Protein AF-D1BWN7-F1 (afdb_monomer)

pLDDT: mean 76.47, std 13.33, range [32.0, 95.62]

Sequence (151 aa):
MTTSIPQPQSDTEIALRGTQQQRADHLRKHGPAAVRADLEHLKRTLQHQRTIKAGWVADGVWTTTQYNAWVGRQATVELHVDNWLHDLAAVYDPATAVLADAIHRYLEDADASDDILEDALDESTIPLGDRPAITVRDAIAQGLLPHTQGR

Nearest PDB structures (foldseek):
  6vme-assembly2_F  TM=9.614E-01  e=7.779E+00  Homo sapiens
  2f6m-assembly1_A  TM=9.053E-01  e=7.779E+00  Saccharomyces cerevisiae

Solvent-accessible surface area (backbone atoms only — not comparable to full-atom values): 8706 Å² total; per-residue (Å²): 136,86,80,77,76,79,72,84,74,50,72,67,56,53,29,66,75,45,52,74,66,45,38,53,53,48,37,73,74,61,35,66,70,55,52,48,55,51,46,54,50,48,52,53,50,54,54,48,52,52,53,54,52,51,49,32,38,78,73,63,77,34,53,69,67,58,48,51,58,49,49,62,63,44,52,61,54,54,52,50,46,52,50,51,51,49,52,44,48,76,75,57,36,62,28,59,50,45,36,49,51,28,51,49,50,49,72,74,34,93,82,51,59,70,61,49,49,51,53,20,29,61,72,11,55,45,78,56,80,97,46,80,62,42,30,47,52,55,32,46,76,71,64,73,43,94,74,80,82,82,131

Secondary structure (DSSP, 8-state):
------PPPPHHHHHHTS-HHHHHHHHHHH-HHHHHHHHHHHHHHHHHHHHHHHHHHHTTSS-HHHHHHHHHHHHHHHHHHHHHHHHHHHHH-HHHHHHHHHHHHHHH-TT--THHHHHHHHH-EEEETTEEEEEHHHHHHTT-S--PPP-

Foldseek 3Di:
DDPPPPDPQDLLLVLLPDDPVSVVVVCVVQNLVRSLVVLVVVLVVLVVVLVVVVVCCVVVVDPPVRSVVVVVVCVVSNVSSVVVNVVSCVPPQVLVVQQVVLVVCPVVDVPDDPVSNVVSQQVRWDDPDPDDTHGNVVCVVVVVDDDDDDD

Structure (mmCIF, N/CA/C/O backbone):
data_AF-D1BWN7-F1
#
_entry.id   AF-D1BWN7-F1
#
loop_
_atom_site.group_PDB
_atom_site.id
_atom_site.type_symbol
_atom_site.label_atom_id
_atom_site.label_alt_id
_atom_site.label_comp_id
_atom_site.label_asym_id
_atom_site.label_entity_id
_atom_site.label_seq_id
_atom_site.pdbx_PDB_ins_code
_atom_site.Cartn_x
_atom_site.Cartn_y
_atom_site.Cartn_z
_atom_site.occupancy
_atom_site.B_iso_or_equiv
_atom_site.auth_seq_id
_atom_site.auth_comp_id
_atom_site.auth_asym_id
_atom_site.auth_atom_id
_atom_site.pdbx_PDB_model_num
ATOM 1 N N . MET A 1 1 ? -8.013 7.458 33.093 1.00 32.81 1 MET A N 1
ATOM 2 C CA . MET A 1 1 ? -6.846 8.097 32.448 1.00 32.81 1 MET A CA 1
ATOM 3 C C . MET A 1 1 ? -6.382 7.175 31.330 1.00 32.81 1 MET A C 1
ATOM 5 O O . MET A 1 1 ? -5.806 6.140 31.621 1.00 32.81 1 MET A O 1
ATOM 9 N N . THR A 1 2 ? -6.728 7.458 30.073 1.00 34.34 2 THR A N 1
ATOM 10 C CA . THR A 1 2 ? -6.255 6.675 28.917 1.00 34.34 2 THR A CA 1
ATOM 11 C C . THR A 1 2 ? -4.915 7.233 28.470 1.00 34.34 2 THR A C 1
ATOM 13 O O . THR A 1 2 ? -4.856 8.272 27.814 1.00 34.34 2 THR A O 1
ATOM 16 N N . THR A 1 3 ? -3.839 6.558 28.857 1.00 32.00 3 THR A N 1
ATOM 17 C CA . THR A 1 3 ? -2.487 6.826 28.368 1.00 32.00 3 THR A CA 1
ATOM 18 C C . THR A 1 3 ? -2.452 6.443 26.891 1.00 32.00 3 THR A C 1
ATOM 20 O O . THR A 1 3 ? -2.327 5.274 26.537 1.00 32.00 3 THR A O 1
ATOM 23 N N . SER A 1 4 ? -2.662 7.421 26.012 1.00 34.00 4 SER A N 1
ATOM 24 C CA . SER A 1 4 ? -2.472 7.245 24.576 1.00 34.00 4 SER A CA 1
ATOM 25 C C . SER A 1 4 ? -0.970 7.107 24.350 1.00 34.00 4 SER A C 1
ATOM 27 O O . SER A 1 4 ? -0.272 8.113 24.297 1.00 34.00 4 SER A O 1
ATOM 29 N N . ILE A 1 5 ? -0.458 5.876 24.304 1.00 36.03 5 ILE A N 1
ATOM 30 C CA . ILE A 1 5 ? 0.926 5.616 23.901 1.00 36.03 5 ILE A CA 1
ATOM 31 C C . ILE A 1 5 ? 1.015 6.073 22.438 1.00 36.03 5 ILE A C 1
ATOM 33 O O . ILE A 1 5 ? 0.316 5.495 21.599 1.00 36.03 5 ILE A O 1
ATOM 37 N N . PRO A 1 6 ? 1.779 7.132 22.112 1.00 38.19 6 PRO A N 1
ATOM 38 C CA . PRO A 1 6 ? 2.006 7.486 20.724 1.00 38.19 6 PRO A CA 1
ATOM 39 C C . PRO A 1 6 ? 2.760 6.314 20.104 1.00 38.19 6 PRO A C 1
ATOM 41 O O . PRO A 1 6 ? 3.879 6.010 20.518 1.00 38.19 6 PRO A O 1
ATOM 44 N N . GLN A 1 7 ? 2.125 5.601 19.174 1.00 50.59 7 GLN A N 1
ATOM 45 C CA . GLN A 1 7 ? 2.849 4.603 18.402 1.00 50.59 7 GLN A CA 1
ATOM 46 C C . GLN A 1 7 ? 3.953 5.333 17.632 1.00 50.59 7 GLN A C 1
ATOM 48 O O . GLN A 1 7 ? 3.660 6.365 17.018 1.00 50.59 7 GLN A O 1
ATOM 53 N N . PRO A 1 8 ? 5.205 4.849 17.690 1.00 50.12 8 PRO A N 1
ATOM 54 C CA . PRO A 1 8 ? 6.265 5.403 16.867 1.00 50.12 8 PRO A CA 1
ATOM 55 C C . PRO A 1 8 ? 5.825 5.299 15.406 1.00 50.12 8 PRO A C 1
ATOM 57 O O . PRO A 1 8 ? 5.507 4.213 14.923 1.00 50.12 8 PRO A O 1
ATOM 60 N N . GLN A 1 9 ? 5.729 6.448 14.742 1.00 64.69 9 GLN A N 1
ATOM 61 C CA . GLN A 1 9 ? 5.378 6.515 13.329 1.00 64.69 9 GLN A CA 1
ATOM 62 C C . GLN A 1 9 ? 6.559 5.983 12.529 1.00 64.69 9 GLN A C 1
ATOM 64 O O . GLN A 1 9 ? 7.694 6.395 12.763 1.00 64.69 9 GLN A O 1
ATOM 69 N N . SER A 1 10 ? 6.297 5.057 11.609 1.00 72.31 10 SER A N 1
ATOM 70 C CA . SER A 1 10 ? 7.340 4.595 10.689 1.00 72.31 10 SER A CA 1
ATOM 71 C C . SER A 1 10 ? 7.759 5.730 9.748 1.00 72.31 10 SER A C 1
ATOM 73 O O . SER A 1 10 ? 6.940 6.587 9.409 1.00 72.31 10 SER A O 1
ATOM 75 N N . ASP A 1 11 ? 9.005 5.719 9.270 1.00 76.75 11 ASP A N 1
ATOM 76 C CA . ASP A 1 11 ? 9.490 6.686 8.271 1.00 76.75 11 ASP A CA 1
ATOM 77 C C . ASP A 1 11 ? 8.587 6.709 7.022 1.00 76.75 11 ASP A C 1
ATOM 79 O O . ASP A 1 11 ? 8.285 7.772 6.477 1.00 76.75 11 ASP A O 1
ATOM 83 N N . THR A 1 12 ? 8.069 5.543 6.623 1.00 78.50 12 THR A N 1
ATOM 84 C CA . THR A 1 12 ? 7.100 5.390 5.529 1.00 78.50 12 THR A CA 1
ATOM 85 C C . THR A 1 12 ? 5.760 6.073 5.842 1.00 78.50 12 THR A C 1
ATOM 87 O O . THR A 1 12 ? 5.177 6.708 4.966 1.00 78.50 12 THR A O 1
ATOM 90 N N . GLU A 1 13 ? 5.280 6.039 7.088 1.00 77.69 13 GLU A N 1
ATOM 91 C CA . GLU A 1 13 ? 4.069 6.760 7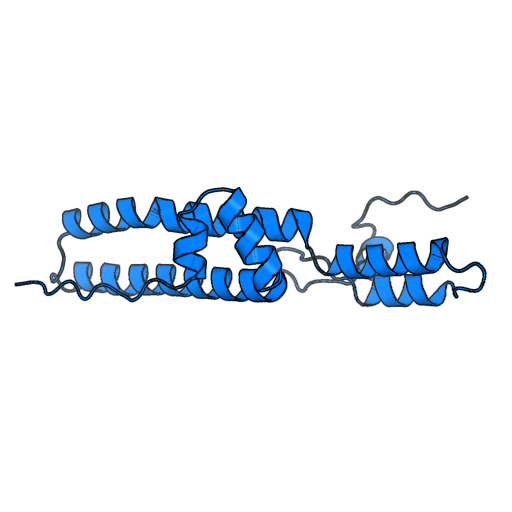.513 1.00 77.69 13 GLU A CA 1
ATOM 92 C C . GLU A 1 13 ? 4.279 8.284 7.560 1.00 77.69 13 GLU A C 1
ATOM 94 O O . GLU A 1 13 ? 3.361 9.051 7.255 1.00 77.69 13 GLU A O 1
ATOM 99 N N . ILE A 1 14 ? 5.490 8.738 7.893 1.00 82.12 14 ILE A N 1
ATOM 100 C CA . ILE A 1 14 ? 5.866 10.156 7.826 1.00 82.12 14 ILE A CA 1
ATOM 101 C C . ILE A 1 14 ? 5.880 10.617 6.364 1.00 82.12 14 ILE A C 1
ATOM 103 O O . ILE A 1 14 ? 5.257 11.629 6.035 1.00 82.12 14 ILE A O 1
ATOM 107 N N . ALA A 1 15 ? 6.514 9.850 5.471 1.00 83.25 15 ALA A N 1
ATOM 108 C CA . ALA A 1 15 ? 6.543 10.137 4.038 1.00 83.25 15 ALA A CA 1
ATOM 109 C C . ALA A 1 15 ? 5.137 10.118 3.413 1.00 83.25 15 ALA A C 1
ATOM 111 O O . ALA A 1 15 ? 4.807 10.990 2.609 1.00 83.25 15 ALA A O 1
ATOM 112 N N . LEU A 1 16 ? 4.277 9.183 3.834 1.00 82.25 16 LEU A N 1
ATOM 113 C CA . LEU A 1 16 ? 2.880 9.074 3.400 1.00 82.25 16 LEU A CA 1
ATOM 114 C C . LEU A 1 16 ? 2.096 10.367 3.662 1.00 82.25 16 LEU A C 1
ATOM 116 O O . LEU A 1 16 ? 1.324 10.817 2.815 1.00 82.25 16 LEU A O 1
ATOM 120 N N . ARG A 1 17 ? 2.304 10.965 4.839 1.00 79.44 17 ARG A N 1
ATOM 121 C CA . ARG A 1 17 ? 1.657 12.215 5.273 1.00 79.44 17 ARG A CA 1
ATOM 122 C C . ARG A 1 17 ? 2.352 13.470 4.738 1.00 79.44 17 ARG A C 1
ATOM 124 O O . ARG A 1 17 ? 1.853 14.573 4.949 1.00 79.44 17 ARG A O 1
ATOM 131 N N . GLY A 1 18 ? 3.491 13.295 4.076 1.00 79.81 18 GLY A N 1
ATOM 132 C CA . GLY A 1 18 ? 4.272 14.349 3.459 1.00 79.81 18 GLY A CA 1
ATOM 133 C C . GLY A 1 18 ? 3.763 14.777 2.081 1.00 79.81 18 GLY A C 1
ATOM 134 O O . GLY A 1 18 ? 2.720 14.347 1.583 1.00 79.81 18 GLY A O 1
ATOM 135 N N . THR A 1 19 ? 4.531 15.655 1.444 1.00 82.19 19 THR A N 1
ATOM 136 C CA . THR A 1 19 ? 4.295 16.127 0.078 1.00 82.19 19 THR A CA 1
ATOM 137 C C . THR A 1 19 ? 4.627 15.046 -0.955 1.00 82.19 19 THR A C 1
ATOM 139 O O . THR A 1 19 ? 5.322 14.069 -0.673 1.00 82.19 19 THR A O 1
ATOM 142 N N . GLN A 1 20 ? 4.183 15.244 -2.199 1.00 74.56 20 GLN A N 1
ATOM 143 C CA . GLN A 1 20 ? 4.552 14.367 -3.316 1.00 74.56 20 GLN A CA 1
ATOM 144 C C . GLN A 1 20 ? 6.077 14.268 -3.496 1.00 74.56 20 GLN A C 1
ATOM 146 O O . GLN A 1 20 ? 6.593 13.185 -3.763 1.00 74.56 20 GLN A O 1
ATOM 151 N N . GLN A 1 21 ? 6.801 15.370 -3.272 1.00 75.88 21 GLN A N 1
ATOM 152 C CA . GLN A 1 21 ? 8.262 15.391 -3.319 1.00 75.8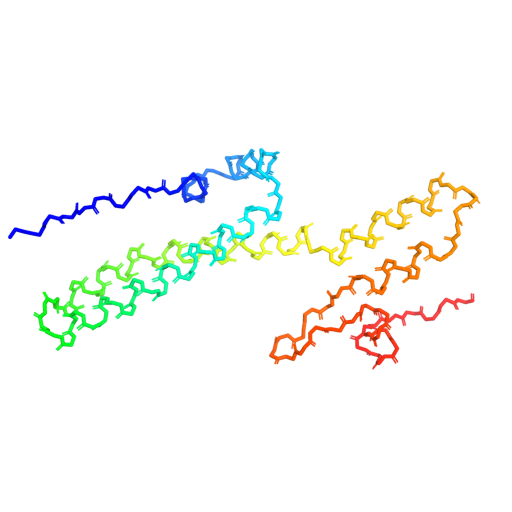8 21 GLN A CA 1
ATOM 153 C C . GLN A 1 21 ? 8.877 14.504 -2.228 1.00 75.88 21 GLN A C 1
ATOM 155 O O . GLN A 1 21 ? 9.771 13.718 -2.519 1.00 75.88 21 GLN A O 1
ATOM 160 N N . GLN A 1 22 ? 8.357 14.559 -0.997 1.00 81.25 22 GLN A N 1
ATOM 161 C CA . GLN A 1 22 ? 8.837 13.717 0.106 1.00 81.25 22 GLN A CA 1
ATOM 162 C C . GLN A 1 22 ? 8.601 12.226 -0.167 1.00 81.25 22 GLN A C 1
ATOM 164 O O . GLN A 1 22 ? 9.472 11.409 0.124 1.00 81.25 22 GLN A O 1
ATOM 169 N N . ARG A 1 23 ? 7.470 11.864 -0.789 1.00 81.06 23 ARG A N 1
ATOM 170 C CA . ARG A 1 23 ? 7.224 10.487 -1.249 1.00 81.06 23 ARG A CA 1
ATOM 171 C C . ARG A 1 23 ? 8.206 10.057 -2.340 1.00 81.06 23 ARG A C 1
ATOM 173 O O . ARG A 1 23 ? 8.731 8.950 -2.275 1.00 81.06 23 ARG A O 1
ATOM 180 N N . ALA A 1 24 ? 8.492 10.930 -3.308 1.00 75.88 24 ALA A N 1
ATOM 181 C CA . ALA A 1 24 ? 9.458 10.655 -4.371 1.00 75.88 24 ALA A CA 1
ATOM 182 C C . ALA A 1 24 ? 10.894 10.507 -3.836 1.00 75.88 24 ALA A C 1
ATOM 184 O O . ALA A 1 24 ? 11.632 9.626 -4.276 1.00 75.88 24 ALA A O 1
ATOM 185 N N . ASP A 1 25 ? 11.288 11.335 -2.868 1.00 78.88 25 ASP A N 1
ATOM 186 C CA . ASP A 1 25 ? 12.589 11.241 -2.202 1.00 78.88 25 ASP A CA 1
ATOM 187 C C . ASP A 1 25 ? 12.700 9.951 -1.373 1.00 78.88 25 ASP A C 1
ATOM 189 O O . ASP A 1 25 ? 13.730 9.276 -1.426 1.00 78.88 25 ASP A O 1
ATOM 193 N N . HIS A 1 26 ? 11.626 9.556 -0.673 1.00 85.00 26 HIS A N 1
ATOM 194 C CA . HIS A 1 26 ? 11.555 8.287 0.064 1.00 85.00 26 HIS A CA 1
ATOM 195 C C . HIS A 1 26 ? 11.693 7.080 -0.867 1.00 85.00 26 HIS A C 1
ATOM 197 O O . HIS A 1 26 ? 12.473 6.169 -0.589 1.00 85.00 26 HIS A O 1
ATOM 203 N N . LEU A 1 27 ? 11.011 7.113 -2.017 1.00 83.19 27 LEU A N 1
ATOM 204 C CA . LEU A 1 27 ? 11.138 6.086 -3.052 1.00 83.19 27 LEU A CA 1
ATOM 205 C C . LEU A 1 27 ? 12.554 5.992 -3.610 1.00 83.19 27 LEU A C 1
ATOM 207 O O . LEU A 1 27 ? 13.076 4.889 -3.740 1.00 83.19 27 LEU A O 1
ATOM 211 N N . ARG A 1 28 ? 13.206 7.127 -3.885 1.00 76.00 28 ARG A N 1
ATOM 212 C CA . ARG A 1 28 ? 14.607 7.146 -4.337 1.00 76.00 28 ARG A CA 1
ATOM 213 C C . ARG A 1 28 ? 15.564 6.568 -3.295 1.00 76.00 28 ARG A C 1
ATOM 215 O O . ARG A 1 28 ? 16.541 5.929 -3.663 1.00 76.00 28 ARG A O 1
ATOM 222 N N . LYS A 1 29 ? 15.296 6.805 -2.009 1.00 80.69 29 LYS A N 1
ATOM 223 C CA . LYS A 1 29 ? 16.156 6.369 -0.902 1.00 80.69 29 LYS A CA 1
ATOM 224 C C . LYS A 1 29 ? 16.030 4.875 -0.595 1.00 80.69 29 LYS A C 1
ATOM 226 O O . LYS A 1 29 ? 17.039 4.237 -0.316 1.00 80.69 29 LYS A O 1
ATOM 231 N N . HIS A 1 30 ? 14.812 4.337 -0.598 1.00 79.44 30 HIS A N 1
ATOM 232 C CA . HIS A 1 30 ? 14.533 2.973 -0.129 1.00 79.44 30 HIS A CA 1
ATOM 233 C C . HIS A 1 30 ? 14.224 1.980 -1.258 1.00 79.44 30 HIS A C 1
ATOM 235 O O . HIS A 1 30 ? 14.323 0.773 -1.055 1.00 79.44 30 HIS A O 1
ATOM 241 N N . GLY A 1 31 ? 13.892 2.472 -2.452 1.00 78.25 31 GLY A N 1
ATOM 242 C CA . GLY A 1 31 ? 13.490 1.659 -3.593 1.00 78.25 31 GLY A CA 1
ATOM 243 C C . GLY A 1 31 ? 12.003 1.264 -3.557 1.00 78.25 31 GLY A C 1
ATOM 244 O O . GLY A 1 31 ? 11.406 1.141 -2.483 1.00 78.25 31 GLY A O 1
ATOM 245 N N . PRO A 1 32 ? 11.378 1.042 -4.727 1.00 79.69 32 PRO A N 1
ATOM 246 C CA . PRO A 1 32 ? 9.935 0.817 -4.834 1.00 79.69 32 PRO A CA 1
ATOM 247 C C . PRO 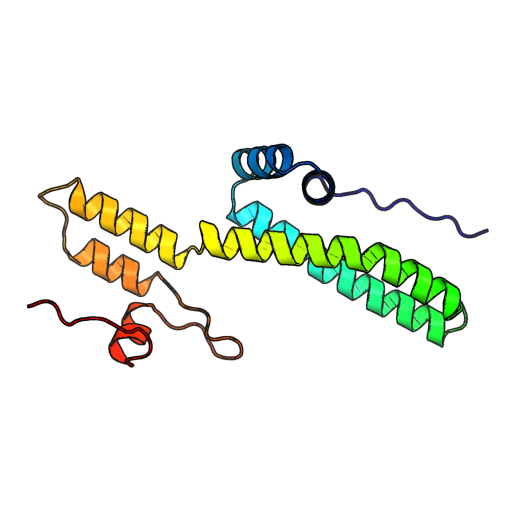A 1 32 ? 9.467 -0.475 -4.146 1.00 79.69 32 PRO A C 1
ATOM 249 O O . PRO A 1 32 ? 8.420 -0.474 -3.502 1.00 79.69 32 PRO A O 1
ATOM 252 N N . ALA A 1 33 ? 10.251 -1.557 -4.215 1.00 75.06 33 ALA A N 1
ATOM 253 C CA . ALA A 1 33 ? 9.899 -2.840 -3.602 1.00 75.06 33 ALA A CA 1
ATOM 254 C C . ALA A 1 33 ? 9.844 -2.769 -2.064 1.00 75.06 33 ALA A C 1
ATOM 256 O O . ALA A 1 33 ? 8.895 -3.264 -1.456 1.00 75.06 33 ALA A O 1
ATOM 257 N N . ALA A 1 34 ? 10.823 -2.109 -1.435 1.00 77.38 34 ALA A N 1
ATOM 258 C CA . ALA A 1 34 ? 10.854 -1.936 0.016 1.00 77.38 34 ALA A CA 1
ATOM 259 C C . ALA A 1 34 ? 9.706 -1.037 0.498 1.00 77.38 34 ALA A C 1
ATOM 261 O O . ALA A 1 34 ? 9.003 -1.385 1.444 1.00 77.38 34 ALA A O 1
ATOM 262 N N . VAL A 1 35 ? 9.453 0.077 -0.203 1.00 83.25 35 VAL A N 1
ATOM 263 C CA . VAL A 1 35 ? 8.339 0.980 0.128 1.00 83.25 35 VAL A CA 1
ATOM 264 C C . VAL A 1 35 ? 6.988 0.276 -0.030 1.00 83.25 35 VAL A C 1
ATOM 266 O O . VAL A 1 35 ? 6.116 0.437 0.822 1.00 83.25 35 VAL A O 1
ATOM 269 N N . ARG A 1 36 ? 6.811 -0.557 -1.064 1.00 85.06 36 ARG A N 1
ATOM 270 C CA . ARG A 1 36 ? 5.603 -1.378 -1.228 1.00 85.06 36 ARG A CA 1
ATOM 271 C C . ARG A 1 36 ? 5.407 -2.343 -0.057 1.00 85.06 36 ARG A C 1
ATOM 273 O O . ARG A 1 36 ? 4.317 -2.382 0.511 1.00 85.06 36 ARG A O 1
ATOM 280 N N . ALA A 1 37 ? 6.445 -3.088 0.324 1.00 80.25 37 ALA A N 1
ATOM 281 C CA . ALA A 1 37 ? 6.376 -4.036 1.436 1.00 80.25 37 ALA A CA 1
ATOM 282 C C . ALA A 1 37 ? 6.004 -3.346 2.764 1.00 80.25 37 ALA A C 1
ATOM 284 O O . ALA A 1 37 ? 5.149 -3.845 3.504 1.00 80.25 37 ALA A O 1
ATOM 285 N N . ASP A 1 38 ? 6.581 -2.172 3.030 1.00 86.19 38 ASP A N 1
ATOM 286 C CA . ASP A 1 38 ? 6.258 -1.354 4.202 1.00 86.19 38 ASP A CA 1
ATOM 287 C C . ASP A 1 38 ? 4.805 -0.863 4.188 1.00 86.19 38 ASP A C 1
ATOM 289 O O . ASP A 1 38 ? 4.112 -0.943 5.205 1.00 86.19 38 ASP A O 1
ATOM 293 N N . LEU A 1 39 ? 4.313 -0.380 3.043 1.00 87.56 39 LEU A N 1
ATOM 294 C CA . LEU A 1 39 ? 2.927 0.074 2.893 1.00 87.56 39 LEU A CA 1
ATOM 295 C C . LEU A 1 39 ? 1.926 -1.075 3.081 1.00 87.56 39 LEU A C 1
ATOM 297 O O . LEU A 1 39 ? 0.909 -0.905 3.757 1.00 87.56 39 LEU A O 1
ATOM 301 N N . GLU A 1 40 ? 2.222 -2.266 2.559 1.00 86.94 40 GLU A N 1
ATOM 302 C CA . GLU A 1 40 ? 1.408 -3.465 2.788 1.00 86.94 40 GLU A CA 1
ATOM 303 C C . GLU A 1 40 ? 1.416 -3.892 4.265 1.00 86.94 40 GLU A C 1
ATOM 305 O O . GLU A 1 40 ? 0.378 -4.276 4.817 1.00 86.94 40 GLU A O 1
ATOM 310 N N . HIS A 1 41 ? 2.568 -3.803 4.936 1.00 86.12 41 HIS A N 1
ATOM 311 C CA . HIS A 1 41 ? 2.665 -4.056 6.373 1.00 86.12 41 HIS A CA 1
ATOM 312 C C . HIS A 1 41 ? 1.856 -3.037 7.190 1.00 86.12 41 HIS A C 1
ATOM 314 O O . HIS A 1 41 ? 1.116 -3.421 8.104 1.00 86.12 41 HIS A O 1
ATOM 320 N N . LEU A 1 42 ? 1.935 -1.752 6.834 1.00 87.50 42 LEU A N 1
ATOM 321 C CA . LEU A 1 42 ? 1.154 -0.690 7.460 1.00 87.50 42 LEU A CA 1
ATOM 322 C C . LEU A 1 42 ? -0.348 -0.939 7.282 1.00 87.50 42 LEU A C 1
ATOM 324 O O . LEU A 1 42 ? -1.086 -0.909 8.266 1.00 87.50 42 LEU A O 1
ATOM 328 N N . LYS A 1 43 ? -0.799 -1.290 6.071 1.00 87.50 43 LYS A N 1
ATOM 329 C CA . LYS A 1 43 ? -2.202 -1.636 5.791 1.00 87.50 43 LYS A CA 1
ATOM 330 C C . LYS A 1 43 ? -2.714 -2.757 6.698 1.00 87.50 43 LYS A C 1
ATOM 332 O O . LYS A 1 43 ? -3.759 -2.606 7.333 1.00 87.50 43 LYS A O 1
ATOM 337 N N . ARG A 1 44 ? -1.960 -3.856 6.823 1.00 85.88 44 ARG A N 1
ATOM 338 C CA . ARG A 1 44 ? -2.308 -4.973 7.725 1.00 85.88 44 ARG A CA 1
ATOM 339 C C . ARG A 1 44 ? -2.372 -4.530 9.187 1.00 85.88 44 ARG A C 1
ATOM 341 O O . ARG A 1 44 ? -3.277 -4.930 9.917 1.00 85.88 44 ARG A O 1
ATOM 348 N N . THR A 1 45 ? -1.448 -3.671 9.609 1.00 87.31 45 THR A N 1
ATOM 349 C CA . THR A 1 45 ? -1.427 -3.125 10.972 1.00 87.31 45 THR A CA 1
ATOM 350 C C . THR A 1 45 ? -2.673 -2.287 11.260 1.00 87.31 45 THR A C 1
ATOM 352 O O . THR A 1 45 ? -3.295 -2.459 12.309 1.00 87.31 45 THR A O 1
ATOM 355 N N . LEU A 1 46 ? -3.093 -1.429 10.327 1.00 86.94 46 LEU A N 1
ATOM 356 C CA . LEU A 1 46 ? -4.308 -0.616 10.463 1.00 86.94 46 LEU A CA 1
ATOM 357 C C . LEU A 1 46 ? -5.570 -1.487 10.570 1.00 86.94 46 LEU A C 1
ATOM 359 O O . LEU A 1 46 ? -6.380 -1.303 11.484 1.00 86.94 46 LEU A O 1
ATOM 363 N N . GLN A 1 47 ? -5.685 -2.511 9.721 1.00 87.19 47 GLN A N 1
ATOM 364 C CA . GLN A 1 47 ? -6.776 -3.492 9.778 1.00 87.19 47 GLN A CA 1
ATOM 365 C C . GLN A 1 47 ? -6.803 -4.255 11.112 1.00 87.19 47 GLN A C 1
ATOM 367 O O . GLN A 1 47 ? -7.866 -4.462 11.710 1.00 87.19 47 GLN A O 1
ATOM 372 N N . HIS A 1 48 ? -5.631 -4.633 11.624 1.00 86.94 48 HIS A N 1
ATOM 373 C CA . HIS A 1 48 ? -5.518 -5.290 12.920 1.00 86.94 48 HIS A CA 1
ATOM 374 C C . HIS A 1 48 ? -5.974 -4.373 14.065 1.00 86.94 48 HIS A C 1
ATOM 376 O O . HIS A 1 48 ? -6.779 -4.779 14.905 1.00 86.94 48 HIS A O 1
ATOM 382 N N . GLN A 1 49 ? -5.557 -3.103 14.065 1.00 87.62 49 GLN A N 1
ATOM 383 C CA . GLN A 1 49 ? -6.017 -2.121 15.053 1.00 87.62 49 GLN A CA 1
ATOM 384 C C . GLN A 1 49 ? -7.530 -1.915 15.011 1.00 87.62 49 GLN A C 1
ATOM 386 O O . GLN A 1 49 ? -8.163 -1.776 16.061 1.00 87.62 49 GLN A O 1
ATOM 391 N N . ARG A 1 50 ? -8.118 -1.910 13.811 1.00 88.12 50 ARG A N 1
ATOM 392 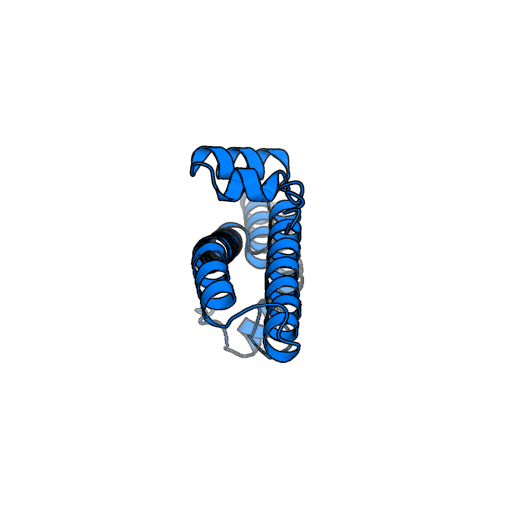C CA . ARG A 1 50 ? -9.568 -1.806 13.634 1.00 88.12 50 ARG A CA 1
ATOM 393 C C . ARG A 1 50 ? -10.293 -2.982 14.277 1.00 88.12 50 ARG A C 1
ATOM 395 O O . ARG A 1 50 ? -11.301 -2.766 14.946 1.00 88.12 50 ARG A O 1
ATOM 402 N N . THR A 1 51 ? -9.744 -4.185 14.127 1.00 89.44 51 THR A N 1
ATOM 403 C CA . THR A 1 51 ? -10.264 -5.412 14.745 1.00 89.44 51 THR A CA 1
ATOM 404 C C . THR A 1 51 ? -10.183 -5.345 16.270 1.00 89.44 51 THR A C 1
ATOM 406 O O . THR A 1 51 ? -11.194 -5.540 16.941 1.00 89.44 51 THR A O 1
ATOM 409 N N . ILE A 1 52 ? -9.024 -4.972 16.828 1.00 89.50 52 ILE A N 1
ATOM 410 C CA . ILE A 1 52 ? -8.844 -4.809 18.283 1.00 89.50 52 ILE A CA 1
ATOM 411 C C . ILE A 1 52 ? -9.858 -3.809 18.849 1.00 89.50 52 ILE A C 1
ATOM 413 O O . ILE A 1 52 ? -10.537 -4.089 19.834 1.00 89.50 52 ILE A O 1
ATOM 417 N N . LYS A 1 53 ? -9.985 -2.636 18.221 1.00 88.69 53 LYS A N 1
ATOM 418 C CA . LYS A 1 53 ? -10.859 -1.568 18.726 1.00 88.69 53 LYS A CA 1
ATOM 419 C C . LYS A 1 53 ? -12.338 -1.878 18.548 1.00 88.69 53 LYS A C 1
ATOM 421 O O . LYS A 1 53 ? -13.134 -1.402 19.348 1.00 88.69 53 LYS A O 1
ATOM 426 N N . ALA A 1 54 ? -12.709 -2.667 17.541 1.00 90.00 54 ALA A N 1
ATOM 427 C CA . ALA A 1 54 ? -14.060 -3.208 17.443 1.00 90.00 54 ALA A CA 1
ATOM 428 C C . ALA A 1 54 ? -14.351 -4.160 18.617 1.00 90.00 54 ALA A C 1
ATOM 430 O O . ALA A 1 54 ? -15.411 -4.052 19.230 1.00 90.00 54 ALA A O 1
ATOM 431 N N . GLY A 1 55 ? -13.382 -5.004 18.996 1.00 91.69 55 GLY A N 1
ATOM 432 C CA . GLY A 1 55 ? -13.451 -5.820 20.215 1.00 91.69 55 GLY A CA 1
ATOM 433 C C . GLY A 1 55 ? -13.650 -4.973 21.475 1.00 91.69 55 GLY A C 1
ATOM 434 O O . GLY A 1 55 ? -14.559 -5.232 22.251 1.00 91.69 55 GLY A O 1
ATOM 435 N N . TRP A 1 56 ? -12.914 -3.866 21.618 1.00 93.81 56 TRP A N 1
ATOM 436 C CA . TRP A 1 56 ? -13.090 -2.943 22.750 1.00 93.81 56 TRP A CA 1
ATOM 437 C C . TRP A 1 56 ? -14.482 -2.309 22.833 1.00 93.81 56 TRP A C 1
ATOM 439 O O . TRP A 1 56 ? -14.917 -1.958 23.928 1.00 93.81 56 TRP A O 1
ATOM 449 N N . VAL A 1 57 ? -15.180 -2.138 21.707 1.00 92.19 57 VAL A N 1
ATOM 450 C CA . VAL A 1 57 ? -16.584 -1.699 21.723 1.00 92.19 57 VAL A CA 1
ATOM 451 C C . VAL A 1 57 ? -17.489 -2.815 22.235 1.00 92.19 57 VAL A C 1
ATOM 453 O O . VAL A 1 57 ? -18.354 -2.551 23.066 1.00 92.19 57 VAL A O 1
ATOM 456 N N . ALA A 1 58 ? -17.274 -4.053 21.781 1.00 92.50 58 ALA A N 1
ATOM 457 C CA . ALA A 1 58 ? -18.028 -5.215 22.252 1.00 92.50 58 ALA A CA 1
ATOM 458 C C . ALA A 1 58 ? -17.830 -5.460 23.759 1.00 92.50 58 ALA A C 1
ATOM 460 O O . ALA A 1 58 ? -18.792 -5.753 24.465 1.00 92.50 58 ALA A O 1
ATOM 461 N N . ASP A 1 59 ? -16.613 -5.239 24.258 1.00 94.31 59 ASP A N 1
ATOM 462 C CA . ASP A 1 59 ? -16.248 -5.382 25.671 1.00 94.31 59 ASP A CA 1
ATOM 463 C C . ASP A 1 59 ? -16.668 -4.174 26.536 1.00 94.31 59 ASP A C 1
ATOM 465 O O . ASP A 1 59 ? -16.405 -4.139 27.738 1.00 94.31 59 ASP A O 1
ATOM 469 N N . GLY A 1 60 ? -17.281 -3.142 25.942 1.00 93.44 60 GLY A N 1
ATOM 470 C CA . GLY A 1 60 ? -17.715 -1.928 26.643 1.00 93.44 60 GLY A CA 1
ATOM 471 C C . GLY A 1 60 ? -16.580 -0.998 27.095 1.00 93.44 60 GLY A C 1
ATOM 472 O O . GLY A 1 60 ? -16.832 -0.004 27.777 1.00 93.44 60 GLY A O 1
ATOM 473 N N . VAL A 1 61 ? -15.334 -1.278 26.701 1.00 95.62 61 VAL A N 1
ATOM 474 C CA . VAL A 1 61 ? -14.161 -0.428 26.969 1.00 95.62 61 VAL A CA 1
ATOM 475 C C . VAL A 1 61 ? -14.263 0.889 26.197 1.00 95.62 61 VAL A C 1
ATOM 477 O O . VAL A 1 61 ? -13.908 1.948 26.719 1.00 95.62 61 VAL A O 1
ATOM 480 N N . TRP A 1 62 ? -14.744 0.834 24.952 1.00 91.81 62 TRP A N 1
ATOM 481 C CA . TRP A 1 62 ? -14.992 1.995 24.097 1.00 91.81 62 TRP A CA 1
ATOM 482 C C . TRP A 1 62 ? -16.477 2.150 23.780 1.00 91.81 62 TRP A C 1
ATOM 484 O O . TRP A 1 62 ? -17.180 1.193 23.479 1.00 91.81 62 TRP A O 1
ATOM 494 N N . THR A 1 63 ? -16.943 3.395 23.749 1.00 94.88 63 THR A N 1
ATOM 495 C CA . THR A 1 63 ? -18.251 3.721 23.170 1.00 94.88 63 THR A CA 1
ATOM 496 C C . THR A 1 63 ? -18.203 3.659 21.643 1.00 94.88 63 THR A C 1
ATOM 498 O O . THR A 1 63 ? -17.169 3.934 21.023 1.00 94.88 63 THR A O 1
ATOM 501 N N . THR A 1 64 ? -19.351 3.409 21.010 1.00 92.44 64 THR A N 1
ATOM 502 C CA . THR A 1 64 ? -19.498 3.492 19.547 1.00 92.44 64 THR A CA 1
ATOM 503 C C . THR A 1 64 ? -19.068 4.860 19.008 1.00 92.44 64 THR A C 1
ATOM 505 O O . THR A 1 64 ? -18.424 4.942 17.965 1.00 92.44 64 THR A O 1
ATOM 508 N N . THR A 1 65 ? -19.338 5.944 19.742 1.00 94.00 65 THR A N 1
ATOM 509 C CA . THR A 1 65 ? -18.913 7.302 19.370 1.00 94.00 65 THR A CA 1
ATOM 510 C C . THR A 1 65 ? -17.389 7.446 19.347 1.00 94.00 65 THR A C 1
ATOM 512 O O . THR A 1 65 ? -16.840 8.005 18.398 1.00 94.00 65 THR A O 1
ATOM 515 N N . GLN A 1 66 ? -16.684 6.916 20.354 1.00 90.56 66 GLN A N 1
ATOM 516 C CA . GLN A 1 66 ? -15.214 6.923 20.384 1.00 90.56 66 GLN A CA 1
ATOM 517 C C . GLN A 1 66 ? -14.622 6.097 19.241 1.00 90.56 66 GLN A C 1
ATOM 519 O O . GLN A 1 66 ? -13.659 6.535 18.606 1.00 90.56 66 GLN A O 1
ATOM 524 N N . TYR A 1 67 ? -15.220 4.940 18.951 1.00 90.75 67 TYR A N 1
ATOM 525 C CA . TYR A 1 67 ? -14.820 4.106 17.825 1.00 90.75 67 TYR A CA 1
ATOM 526 C C . TYR A 1 67 ? -15.002 4.830 16.490 1.00 90.75 67 TYR A C 1
ATOM 528 O O . TYR A 1 67 ? -14.043 4.940 15.733 1.00 90.75 67 TYR A O 1
ATOM 536 N N . ASN A 1 68 ? -16.172 5.422 16.236 1.00 89.81 68 ASN A N 1
ATOM 537 C CA . ASN A 1 68 ? -16.445 6.152 14.996 1.00 89.81 68 ASN A CA 1
ATOM 538 C C . ASN A 1 68 ? -15.511 7.357 14.814 1.00 89.81 68 ASN A C 1
ATOM 540 O O . ASN A 1 68 ? -14.989 7.575 13.722 1.00 89.81 68 ASN A O 1
ATOM 544 N N . ALA A 1 69 ? -15.228 8.104 15.887 1.00 87.62 69 ALA A N 1
ATOM 545 C CA . ALA A 1 69 ? -14.262 9.201 15.846 1.00 87.62 69 ALA A CA 1
ATOM 546 C C . ALA A 1 69 ? -12.832 8.713 15.549 1.00 87.62 69 ALA A C 1
ATOM 548 O O . ALA A 1 69 ? -12.059 9.411 14.892 1.00 87.62 69 ALA A O 1
ATOM 549 N N . TRP A 1 70 ? -12.459 7.525 16.034 1.00 90.38 70 TRP A N 1
ATOM 550 C CA . TRP A 1 70 ? -11.175 6.910 15.707 1.00 90.38 70 TRP A CA 1
ATOM 551 C C . TRP A 1 70 ? -11.127 6.410 14.257 1.00 90.38 70 TRP A C 1
ATOM 553 O O . TRP A 1 70 ? -10.158 6.717 13.565 1.00 90.38 70 TRP A O 1
ATOM 563 N N . VAL A 1 71 ? -12.171 5.724 13.777 1.00 87.62 71 VAL A N 1
ATOM 564 C CA . VAL A 1 71 ? -12.277 5.253 12.384 1.00 87.62 71 VAL A CA 1
ATOM 565 C C . VAL A 1 71 ? -12.196 6.428 11.413 1.00 87.62 71 VAL A C 1
ATOM 567 O O . VAL A 1 71 ? -11.445 6.358 10.447 1.00 87.62 71 VAL A O 1
ATOM 570 N N . GLY A 1 72 ? -12.885 7.537 11.698 1.00 82.88 72 GLY A N 1
ATOM 571 C CA . GLY A 1 72 ? -12.832 8.735 10.857 1.00 82.88 72 GLY A CA 1
ATOM 572 C C . GLY A 1 72 ? -11.417 9.301 10.693 1.00 82.88 72 GLY A C 1
ATOM 573 O O . GLY A 1 72 ? -11.056 9.730 9.604 1.00 82.88 72 GLY A O 1
ATOM 574 N N . ARG A 1 73 ? -10.582 9.247 11.741 1.00 82.12 73 ARG A N 1
ATOM 575 C CA . ARG A 1 73 ? -9.169 9.663 11.653 1.00 82.12 73 ARG A CA 1
ATOM 576 C C . ARG A 1 73 ? -8.297 8.661 10.897 1.00 82.12 73 ARG A C 1
ATOM 578 O O . ARG A 1 73 ? -7.321 9.067 10.277 1.00 82.12 73 ARG A O 1
ATOM 585 N N . GLN A 1 74 ? -8.624 7.372 10.965 1.00 83.38 74 GLN A N 1
ATOM 586 C CA . GLN A 1 74 ? -7.865 6.324 10.282 1.00 83.38 74 GLN A CA 1
ATOM 587 C C . GLN A 1 74 ? -8.174 6.222 8.793 1.00 83.38 74 GLN A C 1
ATOM 589 O O . GLN A 1 74 ? -7.266 5.958 8.011 1.00 83.38 74 GLN A O 1
ATOM 594 N N . ALA A 1 75 ? -9.414 6.499 8.388 1.00 81.69 75 ALA A N 1
ATOM 595 C CA . ALA A 1 75 ? -9.844 6.398 6.996 1.00 81.69 75 ALA A CA 1
ATOM 596 C C . ALA A 1 75 ? -8.957 7.213 6.037 1.00 81.69 75 ALA A C 1
ATOM 598 O O . ALA A 1 75 ? -8.648 6.755 4.942 1.00 81.69 75 ALA A O 1
ATOM 599 N N . THR A 1 76 ? -8.487 8.393 6.457 1.00 81.25 76 THR A N 1
ATOM 600 C CA . THR A 1 76 ? -7.554 9.205 5.659 1.00 81.25 76 THR A CA 1
ATOM 601 C C . THR A 1 76 ? -6.209 8.507 5.446 1.00 81.25 76 THR A C 1
ATOM 603 O O . THR A 1 76 ? -5.647 8.579 4.359 1.00 81.25 76 THR A O 1
ATOM 606 N N . VAL A 1 77 ? -5.684 7.827 6.469 1.00 82.19 77 VAL A N 1
ATOM 607 C CA . VAL A 1 77 ? -4.404 7.110 6.375 1.00 82.19 77 VAL A CA 1
ATOM 608 C C . VAL A 1 77 ? -4.556 5.879 5.488 1.00 82.19 77 VAL A C 1
ATOM 610 O O . VAL A 1 77 ? -3.732 5.679 4.603 1.00 82.19 77 VAL A O 1
ATOM 613 N N . GLU A 1 78 ? -5.624 5.100 5.678 1.00 84.38 78 GLU A N 1
ATOM 614 C CA . GLU A 1 78 ? -5.939 3.932 4.842 1.00 84.38 78 GLU A CA 1
ATOM 615 C C . GLU A 1 78 ? -6.062 4.331 3.362 1.00 84.38 78 GLU A C 1
ATOM 617 O O . GLU A 1 78 ? -5.409 3.727 2.513 1.00 84.38 78 GLU A O 1
ATOM 622 N N . LEU A 1 79 ? -6.790 5.415 3.065 1.00 83.50 79 LEU A N 1
ATOM 623 C CA . LEU A 1 79 ? -6.920 5.947 1.706 1.00 83.50 79 LEU A CA 1
ATOM 624 C C . LEU A 1 79 ? -5.568 6.347 1.103 1.00 83.50 79 LEU A C 1
ATOM 626 O O . LEU A 1 79 ? -5.296 6.052 -0.057 1.00 83.50 79 LEU A O 1
ATOM 630 N N . HIS A 1 80 ? -4.707 7.022 1.869 1.00 83.75 80 HIS A N 1
ATOM 631 C CA . HIS A 1 80 ? -3.382 7.391 1.374 1.00 83.75 80 HIS A CA 1
ATOM 632 C C . HIS A 1 80 ? -2.512 6.162 1.091 1.00 83.75 80 HIS A C 1
ATOM 634 O O . HIS A 1 80 ? -1.774 6.169 0.107 1.00 83.75 80 HIS A O 1
ATOM 640 N N . VAL A 1 81 ? -2.579 5.126 1.937 1.00 86.50 81 VAL A N 1
ATOM 641 C CA . VAL A 1 81 ? -1.836 3.874 1.723 1.00 86.50 81 VAL A CA 1
ATOM 642 C C . VAL A 1 81 ? -2.309 3.196 0.442 1.00 86.50 81 VAL A C 1
ATOM 644 O O . VAL A 1 81 ? -1.479 2.819 -0.381 1.00 86.50 81 VAL A O 1
ATOM 647 N N . ASP A 1 82 ? -3.624 3.090 0.248 1.00 84.50 82 ASP A N 1
ATOM 648 C CA . ASP A 1 82 ? -4.202 2.473 -0.946 1.00 84.50 82 ASP A CA 1
ATOM 649 C C . ASP A 1 82 ? -3.842 3.244 -2.221 1.00 84.50 82 ASP A C 1
ATOM 651 O O . ASP A 1 82 ? -3.422 2.633 -3.202 1.00 84.50 82 ASP A O 1
ATOM 655 N N . ASN A 1 83 ? -3.913 4.578 -2.189 1.00 83.62 83 ASN A N 1
ATOM 656 C CA . ASN A 1 83 ? -3.513 5.412 -3.322 1.00 83.62 83 ASN A CA 1
ATOM 657 C C . ASN A 1 83 ? -2.025 5.251 -3.651 1.00 83.62 83 ASN A C 1
ATOM 659 O O . ASN A 1 83 ? -1.675 5.094 -4.813 1.00 83.62 83 ASN A O 1
ATOM 663 N N . TRP A 1 84 ? -1.139 5.239 -2.650 1.00 85.56 84 TRP A N 1
ATOM 664 C CA . TRP A 1 84 ? 0.293 5.100 -2.925 1.00 85.56 84 TRP A CA 1
ATOM 665 C C . TRP A 1 84 ? 0.649 3.691 -3.414 1.00 85.56 84 TRP A C 1
ATOM 667 O O . TRP A 1 84 ? 1.464 3.546 -4.319 1.00 85.56 84 TRP A O 1
ATOM 677 N N . LEU A 1 85 ? 0.009 2.646 -2.884 1.00 84.94 85 LEU A N 1
ATOM 678 C CA . LEU A 1 85 ? 0.153 1.292 -3.427 1.00 84.94 85 LEU A CA 1
ATOM 679 C C . LEU A 1 85 ? -0.333 1.210 -4.878 1.00 84.94 85 LEU A C 1
ATOM 681 O O . LEU A 1 85 ? 0.320 0.560 -5.692 1.00 84.94 85 LEU A O 1
ATOM 685 N N . HIS A 1 86 ? -1.438 1.883 -5.208 1.00 79.06 86 HIS A N 1
ATOM 686 C CA . HIS A 1 86 ? -1.938 1.967 -6.577 1.00 79.06 86 HIS A CA 1
ATOM 687 C C . HIS A 1 86 ? -0.952 2.694 -7.499 1.00 79.06 86 HIS A C 1
ATOM 689 O O . HIS A 1 86 ? -0.607 2.158 -8.549 1.00 79.06 86 HIS A O 1
ATOM 695 N N . ASP A 1 87 ? -0.431 3.849 -7.080 1.00 78.19 87 ASP A N 1
ATOM 696 C CA . ASP A 1 87 ? 0.578 4.602 -7.833 1.00 78.19 87 ASP A CA 1
ATOM 697 C C . ASP A 1 87 ? 1.853 3.770 -8.046 1.00 78.19 87 ASP A C 1
ATOM 699 O O . ASP A 1 87 ? 2.427 3.763 -9.133 1.00 78.19 87 ASP A O 1
ATOM 703 N N . LEU A 1 88 ? 2.296 3.024 -7.026 1.00 78.31 88 LEU A N 1
ATOM 704 C CA . LEU A 1 88 ? 3.459 2.145 -7.146 1.00 78.31 88 LEU A CA 1
ATOM 705 C C . LEU A 1 88 ? 3.210 0.966 -8.073 1.00 78.31 88 LEU A C 1
ATOM 707 O O . LEU A 1 88 ? 4.109 0.609 -8.825 1.00 78.31 88 LEU A O 1
ATOM 711 N N . ALA A 1 89 ? 2.018 0.376 -8.048 1.00 72.62 89 ALA A N 1
ATOM 712 C CA . ALA A 1 89 ? 1.653 -0.656 -9.008 1.00 72.62 89 ALA A CA 1
ATOM 713 C C . ALA A 1 89 ? 1.598 -0.084 -10.433 1.00 72.62 89 ALA A C 1
ATOM 715 O O . ALA A 1 89 ? 2.107 -0.705 -11.352 1.00 72.62 89 ALA A O 1
ATOM 716 N N . ALA A 1 90 ? 1.063 1.123 -10.624 1.00 67.44 90 ALA A N 1
ATOM 717 C CA . ALA A 1 90 ? 0.982 1.745 -11.944 1.00 67.44 90 ALA A CA 1
ATOM 718 C C . ALA A 1 90 ? 2.359 2.090 -12.541 1.00 67.44 90 ALA A C 1
ATOM 720 O O . ALA A 1 90 ? 2.527 2.041 -13.756 1.00 67.44 90 ALA A O 1
ATOM 721 N N . VAL A 1 91 ? 3.332 2.462 -11.702 1.00 66.25 91 VAL A N 1
ATOM 722 C CA . VAL A 1 91 ? 4.656 2.929 -12.153 1.00 66.25 91 VAL A CA 1
ATOM 723 C C . VAL A 1 91 ? 5.723 1.828 -12.115 1.00 66.25 91 VAL A C 1
ATOM 725 O O . VAL A 1 91 ? 6.658 1.860 -12.911 1.00 66.25 91 VAL A O 1
ATOM 728 N N . TYR A 1 92 ? 5.613 0.869 -11.194 1.00 62.97 92 TYR A N 1
ATOM 729 C CA . TYR A 1 92 ? 6.677 -0.087 -10.866 1.00 62.97 92 TYR A CA 1
ATOM 730 C C . TYR A 1 92 ? 6.188 -1.535 -10.789 1.00 62.97 92 TYR A C 1
ATOM 732 O O . TYR A 1 92 ? 6.759 -2.317 -10.025 1.00 62.97 92 TYR A O 1
ATOM 740 N N . ASP A 1 93 ? 5.141 -1.915 -11.528 1.00 63.09 93 ASP A N 1
ATOM 741 C CA . ASP A 1 93 ? 4.750 -3.324 -11.601 1.00 63.09 93 ASP A CA 1
ATOM 742 C C . ASP A 1 93 ? 5.969 -4.151 -12.073 1.00 63.09 93 ASP A C 1
ATOM 744 O O . ASP A 1 93 ? 6.491 -3.895 -13.168 1.00 63.09 93 ASP A O 1
ATOM 748 N N . PRO A 1 94 ? 6.506 -5.070 -11.240 1.00 55.94 94 PRO A N 1
ATOM 749 C CA . PRO A 1 94 ? 7.749 -5.782 -11.533 1.00 55.94 94 PRO A CA 1
ATOM 750 C C . PRO A 1 94 ? 7.679 -6.558 -12.848 1.00 55.94 94 PRO A C 1
ATOM 752 O O . PRO A 1 94 ? 8.693 -6.663 -13.528 1.00 55.94 94 PRO A O 1
ATOM 755 N N . ALA A 1 95 ? 6.485 -7.000 -13.253 1.00 58.81 95 ALA A N 1
ATOM 756 C CA . ALA A 1 95 ? 6.246 -7.582 -14.569 1.00 58.81 95 ALA A CA 1
ATOM 757 C C . ALA A 1 95 ? 6.582 -6.600 -15.707 1.00 58.81 95 ALA A C 1
ATOM 759 O O . ALA A 1 95 ? 7.351 -6.909 -16.608 1.00 58.81 95 ALA A O 1
ATOM 760 N N . THR A 1 96 ? 6.095 -5.360 -15.649 1.00 59.41 96 THR A N 1
ATOM 761 C CA . THR A 1 96 ? 6.482 -4.346 -16.642 1.00 59.41 96 THR A CA 1
ATOM 762 C C . THR A 1 96 ? 7.934 -3.900 -16.525 1.00 59.41 96 THR A C 1
ATOM 764 O O . THR A 1 96 ? 8.511 -3.532 -17.540 1.00 59.41 96 THR A O 1
ATOM 767 N N . ALA A 1 97 ? 8.545 -3.926 -15.336 1.00 61.81 97 ALA A N 1
ATOM 768 C CA . ALA A 1 97 ? 9.943 -3.522 -15.169 1.00 61.81 97 ALA A CA 1
ATOM 769 C C . ALA A 1 97 ? 10.925 -4.552 -15.753 1.00 61.81 97 ALA A C 1
ATOM 771 O O . ALA A 1 97 ? 11.860 -4.160 -16.447 1.00 61.81 97 ALA A O 1
ATOM 772 N N . VAL A 1 98 ? 10.688 -5.848 -15.519 1.00 68.19 98 VAL A N 1
ATOM 773 C CA . VAL A 1 98 ? 11.479 -6.944 -16.107 1.00 68.19 98 VAL A CA 1
ATOM 774 C C . VAL A 1 98 ? 11.341 -6.937 -17.628 1.00 68.19 98 VAL A C 1
ATOM 776 O O . VAL A 1 98 ? 12.343 -6.974 -18.341 1.00 68.19 98 VAL A O 1
ATOM 779 N N . LEU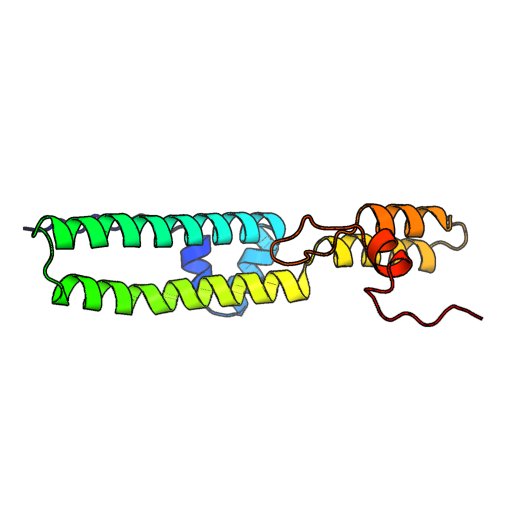 A 1 99 ? 10.114 -6.780 -18.133 1.00 67.69 99 LEU A N 1
ATOM 780 C CA . LEU A 1 99 ? 9.863 -6.6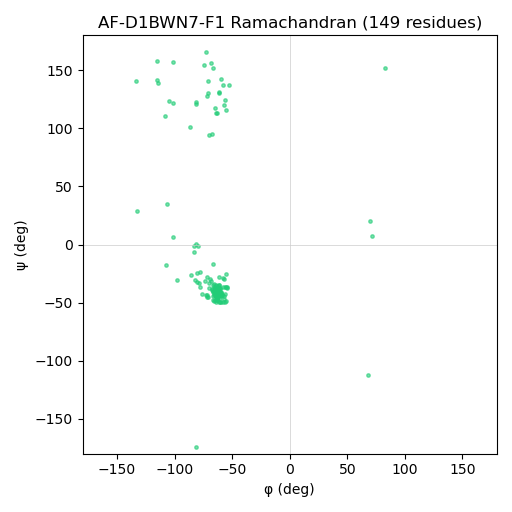99 -19.568 1.00 67.69 99 LEU A CA 1
ATOM 781 C C . LEU A 1 99 ? 10.477 -5.443 -20.207 1.00 67.69 99 LEU A C 1
ATOM 783 O O . LEU A 1 99 ? 11.065 -5.524 -21.282 1.00 67.69 99 LEU A O 1
ATOM 787 N N . ALA A 1 100 ? 10.377 -4.281 -19.556 1.00 65.12 100 ALA A N 1
ATOM 788 C CA . ALA A 1 100 ? 10.949 -3.034 -20.062 1.00 65.12 100 ALA A CA 1
ATOM 789 C C . ALA A 1 100 ? 12.483 -3.074 -20.111 1.00 65.12 100 ALA A C 1
ATOM 791 O O . ALA A 1 100 ? 13.068 -2.594 -21.081 1.00 65.12 100 ALA A O 1
ATOM 792 N N . ASP A 1 101 ? 13.130 -3.663 -19.102 1.00 70.88 101 ASP A N 1
ATOM 793 C CA . ASP A 1 101 ? 14.585 -3.840 -19.077 1.00 70.88 101 ASP A CA 1
ATOM 794 C C . ASP A 1 101 ? 15.059 -4.816 -20.165 1.00 70.88 101 ASP A C 1
ATOM 796 O O . ASP A 1 101 ? 16.035 -4.545 -20.864 1.00 70.88 101 ASP A O 1
ATOM 800 N N . ALA A 1 102 ? 14.327 -5.911 -20.380 1.00 75.06 102 ALA A N 1
ATOM 801 C CA . ALA A 1 102 ? 14.612 -6.858 -21.454 1.00 75.06 102 ALA A CA 1
ATOM 802 C C . ALA A 1 102 ? 14.439 -6.240 -22.851 1.00 75.06 102 ALA A C 1
ATOM 804 O O . ALA A 1 102 ? 15.312 -6.406 -23.700 1.00 75.06 102 ALA A O 1
ATOM 805 N N . ILE A 1 103 ? 13.370 -5.464 -23.077 1.00 73.50 103 ILE A N 1
ATOM 806 C CA . ILE A 1 103 ? 13.164 -4.706 -24.324 1.00 73.50 103 ILE A CA 1
ATOM 807 C C . ILE A 1 103 ? 14.295 -3.698 -24.538 1.00 73.50 103 ILE A C 1
ATOM 809 O O . ILE A 1 103 ? 14.792 -3.561 -25.651 1.00 73.50 103 ILE A O 1
ATOM 813 N N . HIS A 1 104 ? 14.721 -2.996 -23.488 1.00 72.31 104 HIS A N 1
ATOM 814 C CA . HIS A 1 104 ? 15.822 -2.043 -23.587 1.00 72.31 104 HIS A CA 1
ATOM 815 C C . HIS A 1 104 ? 17.136 -2.732 -23.974 1.00 72.31 104 HIS A C 1
ATOM 817 O O . HIS A 1 104 ? 17.781 -2.300 -24.927 1.00 72.31 104 HIS A O 1
ATOM 823 N N . ARG A 1 105 ? 17.483 -3.845 -23.312 1.00 74.06 105 ARG A N 1
ATOM 824 C CA . ARG A 1 105 ? 18.663 -4.656 -23.653 1.00 74.06 105 ARG A CA 1
ATOM 825 C C . ARG A 1 105 ? 18.606 -5.190 -25.085 1.00 74.06 105 ARG A C 1
ATOM 827 O O . ARG A 1 105 ? 19.603 -5.108 -25.788 1.00 74.06 105 ARG A O 1
ATOM 834 N N . TYR A 1 106 ? 17.441 -5.659 -25.526 1.00 80.19 106 TYR A N 1
ATOM 835 C CA . TYR A 1 106 ? 17.230 -6.148 -26.889 1.00 80.19 106 TYR A CA 1
ATOM 836 C C . TYR A 1 106 ? 17.389 -5.060 -27.962 1.00 80.19 106 TYR A C 1
ATOM 838 O O . TYR A 1 106 ? 17.862 -5.323 -29.060 1.00 80.19 106 TYR A O 1
ATOM 846 N N . LEU A 1 107 ? 16.982 -3.824 -27.661 1.00 77.38 107 LEU A N 1
ATOM 847 C CA . LEU A 1 107 ? 17.070 -2.709 -28.607 1.00 77.38 107 LEU A CA 1
ATOM 848 C C . LEU A 1 107 ? 18.454 -2.049 -28.648 1.00 77.38 107 LEU A C 1
ATOM 850 O O . LEU A 1 107 ? 18.818 -1.496 -29.686 1.00 77.38 107 LEU A O 1
ATOM 854 N N . GLU A 1 108 ? 19.199 -2.046 -27.539 1.00 79.81 108 GLU A N 1
ATOM 855 C CA . GLU A 1 108 ? 20.530 -1.425 -27.477 1.00 79.81 108 GLU A CA 1
ATOM 856 C C . GLU A 1 108 ? 21.662 -2.350 -27.931 1.00 79.81 108 GLU A C 1
ATOM 858 O O . GLU A 1 108 ? 22.689 -1.861 -28.407 1.00 79.81 108 GLU A O 1
ATOM 863 N N . ASP A 1 109 ? 21.480 -3.665 -27.819 1.00 77.75 109 ASP A N 1
ATOM 864 C CA . ASP A 1 109 ? 22.467 -4.654 -28.237 1.00 77.75 109 ASP A CA 1
ATOM 865 C C . ASP A 1 109 ? 21.998 -5.381 -29.504 1.00 77.75 109 ASP A C 1
ATOM 867 O O . ASP A 1 109 ? 21.049 -6.159 -29.489 1.00 77.75 109 ASP A O 1
ATOM 871 N N . ALA A 1 110 ? 22.683 -5.122 -30.622 1.00 69.81 110 ALA A N 1
ATOM 872 C CA . ALA A 1 110 ? 22.373 -5.728 -31.917 1.00 69.81 110 ALA A CA 1
ATOM 873 C C . ALA A 1 110 ? 22.625 -7.247 -31.957 1.00 69.81 110 ALA A C 1
ATOM 875 O O . ALA A 1 110 ? 22.121 -7.911 -32.863 1.00 69.81 110 ALA A O 1
ATOM 876 N N . ASP A 1 111 ? 23.387 -7.776 -30.993 1.00 82.81 111 ASP A N 1
ATOM 877 C CA . ASP A 1 111 ? 23.656 -9.204 -30.824 1.00 82.81 111 ASP A CA 1
ATOM 878 C C . ASP A 1 111 ? 22.793 -9.828 -29.703 1.00 82.81 111 ASP A C 1
ATOM 880 O O . ASP A 1 111 ? 22.982 -10.999 -29.356 1.00 82.81 111 ASP A O 1
ATOM 884 N N . ALA A 1 112 ? 21.843 -9.079 -29.122 1.00 77.19 112 ALA A N 1
ATOM 885 C CA . ALA A 1 112 ? 20.946 -9.604 -28.098 1.00 77.19 112 ALA A CA 1
ATOM 886 C C . ALA A 1 112 ? 20.096 -10.764 -28.636 1.00 77.19 112 ALA A C 1
ATOM 888 O O . ALA A 1 112 ? 19.458 -10.661 -29.683 1.00 77.19 112 ALA A O 1
ATOM 889 N N . SER A 1 113 ? 20.050 -11.864 -27.878 1.00 82.56 113 SER A N 1
ATOM 890 C CA . SER A 1 113 ? 19.174 -12.994 -28.197 1.00 82.56 113 SER A CA 1
ATOM 891 C C . SER A 1 113 ? 17.710 -12.635 -27.943 1.00 82.56 113 SER A C 1
ATOM 893 O O . SER A 1 113 ? 17.388 -12.035 -26.913 1.00 82.56 113 SER A O 1
ATOM 895 N N . ASP A 1 114 ? 16.822 -13.098 -28.825 1.00 79.56 114 ASP A N 1
ATOM 896 C CA . ASP A 1 114 ? 15.367 -13.072 -28.625 1.00 79.56 114 ASP A CA 1
ATOM 897 C C . ASP A 1 114 ? 14.964 -13.773 -27.307 1.00 79.56 114 ASP A C 1
ATOM 899 O O . ASP A 1 114 ? 13.962 -13.404 -26.691 1.00 79.56 114 ASP A O 1
ATOM 903 N N . ASP A 1 115 ? 15.785 -14.713 -26.816 1.00 83.25 115 ASP A N 1
ATOM 904 C CA . ASP A 1 115 ? 15.574 -15.428 -25.548 1.00 83.25 115 ASP A CA 1
ATOM 905 C C . ASP A 1 115 ? 15.453 -14.478 -24.343 1.00 83.25 115 ASP A C 1
ATOM 907 O O . ASP A 1 115 ? 14.713 -14.763 -23.407 1.00 83.25 115 ASP A O 1
ATOM 911 N N . ILE A 1 116 ? 16.109 -13.307 -24.373 1.00 78.88 116 ILE A N 1
ATOM 912 C CA . ILE A 1 116 ? 15.996 -12.298 -23.302 1.00 78.88 116 ILE A CA 1
ATOM 913 C C . ILE A 1 116 ? 14.557 -11.788 -23.161 1.00 78.88 116 ILE A C 1
ATOM 915 O O . ILE A 1 116 ? 14.118 -11.478 -22.052 1.00 78.88 116 ILE A O 1
ATOM 919 N N . LEU A 1 117 ? 13.823 -11.684 -24.271 1.00 80.25 117 LEU A N 1
ATOM 920 C CA . LEU A 1 117 ? 12.425 -11.264 -24.260 1.00 80.25 117 LEU A CA 1
ATOM 921 C C . LEU A 1 117 ? 11.512 -12.405 -23.814 1.00 80.25 117 LEU A C 1
ATOM 923 O O . LEU A 1 117 ? 10.542 -12.154 -23.101 1.00 80.25 117 LEU A O 1
ATOM 927 N N . GLU A 1 118 ? 11.820 -13.644 -24.203 1.00 82.12 118 GLU A N 1
ATOM 928 C CA . GLU A 1 118 ? 11.066 -14.822 -23.766 1.00 82.12 118 GLU A CA 1
ATOM 929 C C . GLU A 1 118 ? 11.188 -15.054 -22.258 1.00 82.12 118 GLU A C 1
ATOM 931 O O . GLU A 1 118 ? 10.165 -15.165 -21.580 1.00 82.12 118 GLU A O 1
ATOM 936 N N . ASP A 1 119 ? 12.410 -15.016 -21.724 1.00 81.00 119 ASP A N 1
ATOM 937 C CA . ASP A 1 119 ? 12.677 -15.133 -20.289 1.00 81.00 119 ASP A CA 1
ATOM 938 C C . ASP A 1 119 ? 11.950 -14.026 -19.515 1.00 81.00 119 ASP A C 1
ATOM 940 O O . ASP A 1 119 ? 11.288 -14.275 -18.506 1.00 81.00 119 ASP A O 1
ATOM 944 N N . ALA A 1 120 ? 11.980 -12.793 -20.027 1.00 76.88 120 ALA A N 1
ATOM 945 C CA . ALA A 1 120 ? 11.285 -11.680 -19.398 1.00 76.88 120 ALA A CA 1
ATOM 946 C C . ALA A 1 120 ? 9.758 -11.828 -19.428 1.00 76.88 120 ALA A C 1
ATOM 948 O O . ALA A 1 120 ? 9.090 -11.426 -18.474 1.00 76.88 120 ALA A O 1
ATOM 949 N N . LEU A 1 121 ? 9.185 -12.409 -20.485 1.00 80.06 121 LEU A N 1
ATOM 950 C CA . LEU A 1 121 ? 7.750 -12.707 -20.568 1.00 80.06 121 LEU A CA 1
ATOM 951 C C . LEU A 1 121 ? 7.324 -13.814 -19.591 1.00 80.06 121 LEU A C 1
ATOM 953 O O . LEU A 1 121 ? 6.188 -13.777 -19.105 1.00 80.06 121 LEU A O 1
ATOM 957 N N . ASP A 1 122 ? 8.215 -14.764 -19.305 1.00 79.94 122 ASP A N 1
ATOM 958 C CA . ASP A 1 122 ? 7.989 -15.865 -18.364 1.00 79.94 122 ASP A CA 1
ATOM 959 C C . ASP A 1 122 ? 8.196 -15.444 -16.899 1.00 79.94 122 ASP A C 1
ATOM 961 O O . ASP A 1 122 ? 7.471 -15.898 -16.010 1.00 79.94 122 ASP A O 1
ATOM 965 N N . GLU A 1 123 ? 9.110 -14.511 -16.635 1.00 73.75 123 GLU A N 1
ATOM 966 C CA . GLU A 1 123 ? 9.319 -13.923 -15.306 1.00 73.75 123 GLU A CA 1
ATOM 967 C C . GLU A 1 123 ? 8.259 -12.868 -14.940 1.00 73.75 123 GLU A C 1
ATOM 969 O O . GLU A 1 123 ? 7.981 -12.615 -13.761 1.00 73.75 123 GLU A O 1
ATOM 974 N N . SER A 1 124 ? 7.630 -12.260 -15.945 1.00 75.38 124 SER A N 1
ATOM 975 C CA . SER A 1 124 ? 6.598 -11.244 -15.762 1.00 75.38 124 SER A CA 1
ATOM 976 C C . SER A 1 124 ? 5.248 -11.887 -15.467 1.00 75.38 124 SER A C 1
ATOM 978 O O . SER A 1 124 ? 4.717 -12.630 -16.287 1.00 75.38 124 SER A O 1
ATOM 980 N N . THR A 1 125 ? 4.645 -11.573 -14.318 1.00 77.12 125 THR A N 1
ATOM 981 C CA . THR A 1 125 ? 3.352 -12.149 -13.913 1.00 77.12 125 THR A CA 1
ATOM 982 C C . THR A 1 125 ? 2.239 -11.108 -13.842 1.00 77.12 125 THR A C 1
ATOM 984 O O . THR A 1 125 ? 2.427 -10.001 -13.348 1.00 77.12 125 THR A O 1
ATOM 987 N N . ILE A 1 126 ? 1.052 -11.479 -14.322 1.00 67.19 126 ILE A N 1
ATOM 988 C CA . ILE A 1 126 ? -0.155 -10.654 -14.301 1.00 67.19 126 ILE A CA 1
ATOM 989 C C . ILE A 1 126 ? -1.053 -11.120 -13.150 1.00 67.19 126 ILE A C 1
ATOM 991 O O . ILE A 1 126 ? -1.475 -12.285 -13.129 1.00 67.19 126 ILE A O 1
ATOM 995 N N . PRO A 1 127 ? -1.397 -10.238 -12.198 1.00 66.62 127 PRO A N 1
ATOM 996 C CA . PRO A 1 127 ? -2.347 -10.567 -11.147 1.00 66.62 127 PRO A CA 1
ATOM 997 C C . PRO A 1 127 ? -3.774 -10.651 -11.711 1.00 66.62 127 PRO A C 1
ATOM 999 O O . PRO A 1 127 ? -4.267 -9.716 -12.337 1.00 66.62 127 PRO A O 1
ATOM 1002 N N . LEU A 1 128 ? -4.476 -11.757 -11.441 1.00 65.69 128 LEU A N 1
ATOM 1003 C CA . LEU A 1 128 ? -5.852 -12.010 -11.902 1.00 65.69 128 LEU A CA 1
ATOM 1004 C C . LEU A 1 128 ? -6.898 -11.887 -10.774 1.00 65.69 128 LEU A C 1
ATOM 1006 O O . LEU A 1 128 ? -7.884 -12.629 -10.736 1.00 65.69 128 LEU A O 1
ATOM 1010 N N . GLY A 1 129 ? -6.689 -10.959 -9.835 1.00 65.25 129 GLY A N 1
ATOM 1011 C CA . GLY A 1 129 ? -7.575 -10.761 -8.682 1.00 65.25 129 GLY A CA 1
ATOM 1012 C C . GLY A 1 129 ? -7.526 -11.945 -7.712 1.00 65.25 129 GLY A C 1
ATOM 1013 O O . GLY A 1 129 ? -6.494 -12.182 -7.094 1.00 65.25 129 GLY A O 1
ATOM 1014 N N . ASP A 1 130 ? -8.624 -12.699 -7.601 1.00 66.06 130 ASP A N 1
ATOM 1015 C CA . ASP A 1 130 ? -8.752 -13.855 -6.690 1.00 66.06 130 ASP A CA 1
ATOM 1016 C C . ASP A 1 130 ? -8.136 -15.159 -7.241 1.00 66.06 130 ASP A C 1
ATOM 1018 O O . ASP A 1 130 ? -8.219 -16.216 -6.612 1.00 66.06 130 ASP A O 1
ATOM 1022 N N . ARG A 1 131 ? -7.548 -15.119 -8.441 1.00 57.59 131 ARG A N 1
ATOM 1023 C CA . ARG A 1 131 ? -6.908 -16.273 -9.090 1.00 57.59 131 ARG A CA 1
ATOM 1024 C C . ARG A 1 131 ? -5.384 -16.222 -8.943 1.00 57.59 131 ARG A C 1
ATOM 1026 O O . ARG A 1 131 ? -4.833 -15.133 -8.781 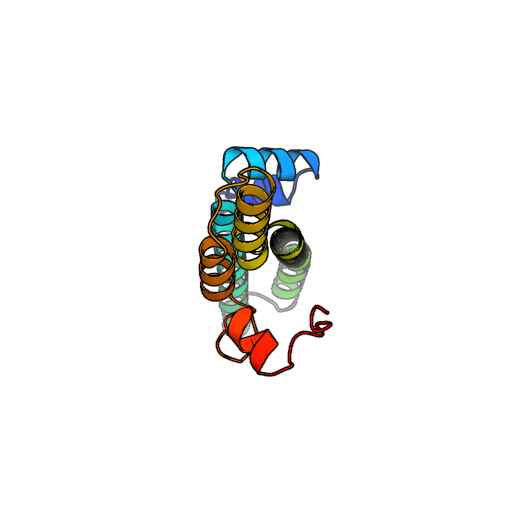1.00 57.59 131 ARG A O 1
ATOM 1033 N N . PRO A 1 132 ? -4.694 -17.376 -9.050 1.00 67.94 132 PRO A N 1
ATOM 1034 C CA . PRO A 1 132 ? -3.240 -17.394 -9.151 1.00 67.94 132 PRO A CA 1
ATOM 1035 C C . PRO A 1 132 ? -2.778 -16.470 -10.281 1.00 67.94 132 PRO A C 1
ATOM 1037 O O . PRO A 1 132 ? -3.389 -16.457 -11.353 1.00 67.94 132 PRO A O 1
ATOM 1040 N N . ALA A 1 133 ? -1.724 -15.694 -10.027 1.00 73.69 133 ALA A N 1
ATOM 1041 C CA . ALA A 1 133 ? -1.077 -14.916 -11.073 1.00 73.69 133 ALA A CA 1
ATOM 1042 C C . ALA A 1 133 ? -0.569 -15.859 -12.174 1.00 73.69 133 ALA A C 1
ATOM 1044 O O . ALA A 1 133 ? -0.116 -16.968 -11.884 1.00 73.69 133 ALA A O 1
ATOM 1045 N N . ILE A 1 134 ? -0.671 -15.419 -13.423 1.00 77.75 134 ILE A N 1
ATOM 1046 C CA . ILE A 1 134 ? -0.184 -16.153 -14.598 1.00 77.75 134 ILE A CA 1
ATOM 1047 C C . ILE A 1 134 ? 0.940 -15.359 -15.254 1.00 77.75 134 ILE A C 1
ATOM 1049 O O . ILE A 1 134 ? 1.013 -14.146 -15.057 1.00 77.75 134 ILE A O 1
ATOM 1053 N N . THR A 1 135 ? 1.807 -16.005 -16.028 1.00 81.19 135 THR A N 1
ATOM 1054 C CA . THR A 1 135 ? 2.853 -15.282 -16.763 1.00 81.19 135 THR A CA 1
ATOM 1055 C C . THR A 1 135 ? 2.238 -14.430 -17.876 1.00 81.19 135 THR A C 1
ATOM 1057 O O . THR A 1 135 ? 1.130 -14.701 -18.355 1.00 81.19 135 THR A O 1
ATOM 1060 N N . VAL A 1 136 ? 2.940 -13.380 -18.305 1.00 77.06 136 VAL A N 1
ATOM 1061 C CA . VAL A 1 136 ? 2.520 -12.558 -19.450 1.00 77.06 136 VAL A CA 1
ATOM 1062 C C . VAL A 1 136 ? 2.454 -13.424 -20.710 1.00 77.06 136 VAL A C 1
ATOM 1064 O O . VAL A 1 136 ? 1.504 -13.292 -21.488 1.00 77.06 136 VAL A O 1
ATOM 1067 N N . ARG A 1 137 ? 3.393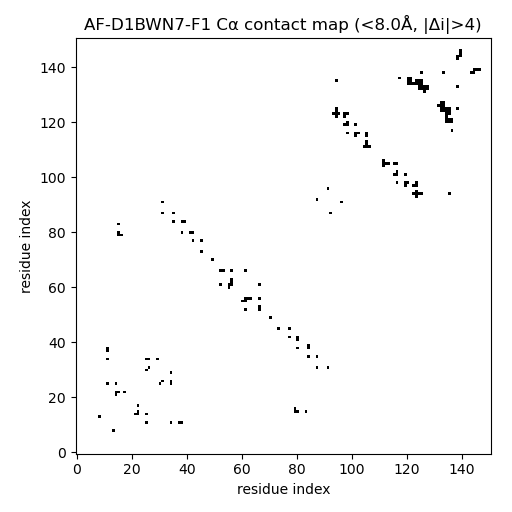 -14.369 -20.870 1.00 80.81 137 ARG A N 1
ATOM 1068 C CA . ARG A 1 137 ? 3.392 -15.360 -21.957 1.00 80.81 137 ARG A CA 1
ATOM 1069 C C . ARG A 1 137 ? 2.113 -16.201 -21.970 1.00 80.81 137 ARG A C 1
ATOM 1071 O O . ARG A 1 137 ? 1.439 -16.282 -22.999 1.00 80.81 137 ARG A O 1
ATOM 1078 N N . ASP A 1 138 ? 1.722 -16.751 -20.822 1.00 80.94 138 ASP A N 1
ATOM 1079 C CA . ASP A 1 138 ? 0.496 -17.542 -20.688 1.00 80.94 138 ASP A CA 1
ATOM 1080 C C . ASP A 1 138 ? -0.761 -16.699 -20.920 1.00 80.94 138 ASP A C 1
ATOM 1082 O O . ASP A 1 138 ? -1.725 -17.165 -21.531 1.00 80.94 138 ASP A O 1
ATOM 1086 N N . ALA A 1 139 ? -0.762 -15.442 -20.476 1.00 77.12 139 ALA A N 1
ATOM 1087 C CA . ALA A 1 139 ? -1.883 -14.533 -20.683 1.00 77.12 139 ALA A CA 1
ATOM 1088 C C . ALA A 1 139 ? -2.099 -14.204 -22.170 1.00 77.12 139 ALA A C 1
ATOM 1090 O O . ALA A 1 139 ? -3.242 -14.129 -22.627 1.00 77.12 139 ALA A O 1
ATOM 1091 N N . ILE A 1 140 ? -1.016 -14.051 -22.939 1.00 77.62 140 ILE A N 1
ATOM 1092 C CA . ILE A 1 140 ? -1.054 -13.889 -24.400 1.00 77.62 140 ILE A CA 1
ATOM 1093 C C . ILE A 1 140 ? -1.575 -15.171 -25.060 1.00 77.62 140 ILE A C 1
ATOM 1095 O O . ILE A 1 140 ? -2.507 -15.104 -25.865 1.00 77.62 140 ILE A O 1
ATOM 1099 N N . ALA A 1 141 ? -1.038 -16.336 -24.678 1.00 80.88 141 ALA A N 1
ATOM 1100 C CA . ALA A 1 141 ? -1.436 -17.631 -25.234 1.00 80.88 141 ALA A CA 1
ATOM 1101 C C . ALA A 1 141 ? -2.918 -17.959 -24.976 1.00 80.88 141 ALA A C 1
ATOM 1103 O O . ALA A 1 141 ? -3.592 -18.540 -25.826 1.00 80.88 141 ALA A O 1
ATOM 1104 N N . GLN A 1 142 ? -3.448 -17.547 -23.822 1.00 79.25 142 GLN A N 1
ATOM 1105 C CA . GLN A 1 142 ? -4.855 -17.718 -23.447 1.00 79.25 142 GLN A C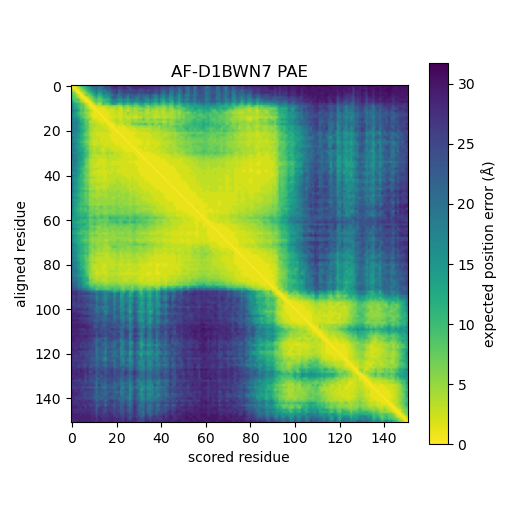A 1
ATOM 1106 C C . GLN A 1 142 ? -5.781 -16.630 -24.022 1.00 79.25 142 GLN A C 1
ATOM 1108 O O . GLN A 1 142 ? -6.989 -16.671 -23.786 1.00 79.25 142 GLN A O 1
ATOM 1113 N N . GLY A 1 143 ? -5.246 -15.651 -24.763 1.00 75.06 143 GLY A N 1
ATOM 1114 C CA . GLY A 1 143 ? -6.022 -14.550 -25.343 1.00 75.06 143 GLY A CA 1
ATOM 1115 C C . GLY A 1 143 ? -6.563 -13.552 -24.314 1.00 75.06 143 GLY A C 1
ATOM 1116 O O . GLY A 1 143 ? -7.521 -12.834 -24.595 1.00 75.06 143 GLY A O 1
ATOM 1117 N N . LEU A 1 144 ? -5.974 -13.512 -23.116 1.00 70.56 144 LEU A N 1
ATOM 1118 C CA . LEU A 1 144 ? -6.354 -12.602 -22.032 1.00 70.56 144 LEU A CA 1
ATOM 1119 C C . LEU A 1 144 ? -5.759 -11.202 -22.222 1.00 70.56 144 LEU A C 1
ATOM 1121 O O . LEU A 1 144 ? -6.321 -10.226 -21.727 1.00 70.56 144 LEU A O 1
ATOM 1125 N N . LEU A 1 145 ? -4.652 -11.103 -22.965 1.00 68.25 145 LEU A N 1
ATOM 1126 C CA . LEU A 1 145 ? -4.077 -9.841 -23.414 1.00 68.25 145 LEU A CA 1
ATOM 1127 C C . LEU A 1 145 ? -4.362 -9.615 -24.907 1.00 68.25 145 LEU A C 1
ATOM 1129 O O . LEU A 1 145 ? -3.978 -10.450 -25.737 1.00 68.25 145 LEU A O 1
ATOM 1133 N N . PRO A 1 146 ? -4.997 -8.487 -25.279 1.00 63.53 146 PRO A N 1
ATOM 1134 C CA . PRO A 1 146 ? -5.154 -8.130 -26.679 1.00 63.53 146 PRO A CA 1
ATOM 1135 C C . PRO A 1 146 ? -3.774 -7.862 -27.289 1.00 63.53 146 PRO A C 1
ATOM 1137 O O . PRO A 1 146 ? -3.079 -6.935 -26.884 1.00 63.53 146 PRO A O 1
ATOM 1140 N N . HIS A 1 147 ? -3.388 -8.667 -28.276 1.00 63.28 147 HIS A N 1
ATOM 1141 C CA . HIS A 1 147 ? -2.157 -8.491 -29.038 1.00 63.28 147 HIS A CA 1
ATOM 1142 C C . HIS A 1 147 ? -2.453 -8.631 -30.533 1.00 63.28 147 HIS A C 1
ATOM 1144 O O . HIS A 1 147 ? -3.255 -9.464 -30.957 1.00 63.28 147 HIS A O 1
ATOM 1150 N N . THR A 1 148 ? -1.821 -7.797 -31.352 1.00 56.53 148 THR A N 1
ATOM 1151 C CA . THR A 1 148 ? -1.767 -8.004 -32.801 1.00 56.53 148 THR A CA 1
ATOM 1152 C C . THR A 1 148 ? -0.660 -9.002 -33.095 1.00 56.53 148 THR A C 1
ATOM 1154 O O . THR A 1 148 ? 0.486 -8.741 -32.736 1.00 56.53 148 THR A O 1
ATOM 1157 N N . GLN A 1 149 ? -0.981 -10.123 -33.751 1.00 53.38 149 GLN A N 1
ATOM 1158 C CA . GLN A 1 149 ? 0.059 -11.001 -34.290 1.00 53.38 149 GLN A CA 1
ATOM 1159 C C . GLN A 1 149 ? 0.952 -10.179 -35.227 1.00 53.38 149 GLN A C 1
ATOM 1161 O O . GLN A 1 149 ? 0.451 -9.505 -36.134 1.00 53.38 149 GLN A O 1
ATOM 1166 N N . GLY A 1 150 ? 2.258 -10.185 -34.948 1.00 50.47 150 GLY A N 1
ATOM 1167 C CA . GLY A 1 150 ? 3.260 -9.567 -35.810 1.00 50.47 150 GLY A CA 1
ATOM 1168 C C . GLY A 1 150 ? 3.183 -10.179 -37.207 1.00 50.47 150 GLY A C 1
ATOM 1169 O O . GLY A 1 150 ? 2.964 -11.382 -37.342 1.00 50.47 150 GLY A O 1
ATOM 1170 N N . ARG A 1 151 ? 3.270 -9.321 -38.226 1.00 36.16 151 ARG A N 1
ATOM 1171 C CA . ARG A 1 151 ? 3.251 -9.705 -39.642 1.00 36.16 151 ARG A CA 1
ATOM 1172 C C . ARG A 1 151 ? 4.456 -10.544 -40.034 1.00 36.16 151 ARG A C 1
ATOM 1174 O O . ARG A 1 151 ? 5.557 -10.204 -39.556 1.00 36.16 151 ARG A O 1
#

Mean predicted aligned error: 13.53 Å

Radius of gyration: 21.66 Å; Cα contacts (8 Å, |Δi|>4): 99; chains: 1; bounding box: 43×34×72 Å

Organism: Xylanimonas cellulosilytica (strain DSM 15894 / JCM 12276 / CECT 5975 / KCTC 9989 / LMG 20990 / NBRC 107835 / XIL07) (NCBI:txid446471)